Protein AF-A0A2M8FT82-F1 (afdb_monomer_lite)

Foldseek 3Di:
DDAAPPDDDDDLVCCVVCVVVVVPDDDPAEFEDQFQPSSVVSCVVNVVVVHHYDRQTHSVSNNVVVVVPPD

pLDDT: mean 94.71, std 8.27, range [48.84, 98.62]

Secondary structure (DSSP, 8-state):
----TT-----GGGTTTTHHHHHTSPSSEEEEESSSHHHHHHHHHHHHTT--EEEEEEHHHHHHHHHHH--

Radius of gyration: 11.99 Å; chains: 1; bounding box: 24×38×29 Å

Sequence (71 aa):
AGNAADSRNIPLQEIANRIEEVKSFQQPLILCCASGARSGMVEQFLTQNGIECCNAGSWLDVNFYQSKSIK

Structure (mmCIF, N/CA/C/O backbone):
data_AF-A0A2M8FT82-F1
#
_entry.id   AF-A0A2M8FT82-F1
#
loop_
_atom_site.group_PDB
_atom_site.id
_atom_site.type_symbol
_atom_site.label_atom_id
_atom_site.label_alt_id
_atom_site.label_comp_id
_atom_site.label_asym_id
_atom_site.label_entity_id
_atom_site.label_seq_id
_atom_site.pdbx_PDB_ins_code
_atom_site.Cartn_x
_atom_site.Cartn_y
_atom_site.Cartn_z
_atom_site.occupancy
_atom_site.B_iso_or_equiv
_atom_site.auth_seq_id
_atom_site.auth_comp_id
_atom_site.auth_asym_id
_atom_site.auth_atom_id
_atom_site.pdbx_PDB_model_num
ATOM 1 N N . ALA A 1 1 ? 3.828 -3.055 -17.974 1.00 69.88 1 ALA A N 1
ATOM 2 C CA . ALA A 1 1 ? 3.059 -2.524 -16.828 1.00 69.88 1 ALA A CA 1
ATOM 3 C C . ALA A 1 1 ? 2.422 -3.698 -16.091 1.00 69.88 1 ALA A C 1
ATOM 5 O O . ALA A 1 1 ? 2.180 -4.707 -16.740 1.00 69.88 1 ALA A O 1
ATOM 6 N N . GLY A 1 2 ? 2.212 -3.601 -14.778 1.00 86.88 2 GLY A N 1
ATOM 7 C CA . GLY A 1 2 ? 1.653 -4.679 -13.956 1.00 86.88 2 GLY A CA 1
ATOM 8 C C . GLY A 1 2 ? 1.268 -4.184 -12.560 1.00 86.88 2 GLY A C 1
ATOM 9 O O . GLY A 1 2 ? 1.581 -3.045 -12.205 1.00 86.88 2 GLY A O 1
ATOM 10 N N . ASN A 1 3 ? 0.573 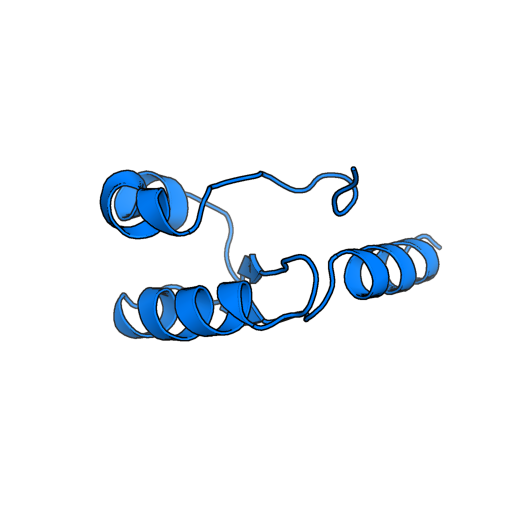-5.031 -11.806 1.00 94.12 3 ASN A N 1
ATOM 11 C CA . ASN A 1 3 ? 0.052 -4.765 -10.467 1.00 94.12 3 ASN A CA 1
ATOM 12 C C . ASN A 1 3 ? -0.119 -6.080 -9.692 1.00 94.12 3 ASN A C 1
ATOM 14 O O . ASN A 1 3 ? -0.015 -7.169 -10.266 1.00 94.12 3 ASN A O 1
ATOM 18 N N . ALA A 1 4 ? -0.385 -5.972 -8.391 1.00 95.12 4 ALA A N 1
ATOM 19 C CA . ALA A 1 4 ? -0.763 -7.132 -7.600 1.00 95.12 4 ALA A CA 1
ATOM 20 C C . ALA A 1 4 ? -2.175 -7.603 -7.999 1.00 95.12 4 ALA A C 1
ATOM 22 O O . ALA A 1 4 ? -3.040 -6.775 -8.306 1.00 95.12 4 ALA A O 1
ATOM 23 N N . ALA A 1 5 ? -2.408 -8.914 -8.031 1.00 93.56 5 ALA A N 1
ATOM 24 C CA . ALA A 1 5 ? -3.732 -9.473 -8.286 1.00 93.56 5 ALA A CA 1
ATOM 25 C C . ALA A 1 5 ? -4.732 -8.951 -7.241 1.00 93.56 5 ALA A C 1
ATOM 27 O O . ALA A 1 5 ? -4.368 -8.727 -6.084 1.00 93.56 5 ALA A O 1
ATOM 28 N N . ASP A 1 6 ? -5.953 -8.664 -7.702 1.00 91.62 6 ASP A N 1
ATOM 29 C CA . ASP A 1 6 ? -7.064 -8.124 -6.904 1.00 91.62 6 ASP A CA 1
ATOM 30 C C . ASP A 1 6 ? -6.756 -6.821 -6.135 1.00 91.62 6 ASP A C 1
ATOM 32 O O . ASP A 1 6 ? -7.485 -6.417 -5.229 1.00 91.62 6 ASP A O 1
ATOM 36 N N . SER A 1 7 ? -5.692 -6.104 -6.520 1.00 95.06 7 SER A N 1
ATOM 37 C CA . SER A 1 7 ? -5.318 -4.830 -5.899 1.00 95.06 7 SER A CA 1
ATOM 38 C C . SER A 1 7 ? -6.141 -3.654 -6.425 1.00 95.06 7 SER A C 1
ATOM 40 O O . SER A 1 7 ? -6.454 -3.578 -7.617 1.00 95.06 7 SER A O 1
ATOM 42 N N . ARG A 1 8 ? -6.381 -2.659 -5.565 1.00 96.00 8 ARG A N 1
ATOM 43 C CA . ARG A 1 8 ? -6.899 -1.344 -5.962 1.00 96.00 8 ARG A CA 1
ATOM 44 C C . ARG A 1 8 ? -5.742 -0.369 -6.188 1.00 96.00 8 ARG A C 1
ATOM 46 O O . ARG A 1 8 ? -4.862 -0.242 -5.343 1.00 96.00 8 ARG A O 1
ATOM 53 N N . ASN A 1 9 ? -5.752 0.338 -7.318 1.00 95.88 9 ASN A N 1
ATOM 54 C CA . ASN A 1 9 ? -4.724 1.326 -7.644 1.00 95.88 9 ASN A CA 1
ATOM 55 C C . ASN A 1 9 ? -5.183 2.740 -7.255 1.00 95.88 9 ASN A C 1
ATOM 57 O O . ASN A 1 9 ? -6.130 3.266 -7.841 1.00 95.88 9 ASN A O 1
ATOM 61 N N . ILE A 1 10 ? -4.497 3.342 -6.281 1.00 97.25 10 ILE A N 1
ATOM 62 C CA . ILE A 1 10 ? -4.642 4.752 -5.902 1.00 97.25 10 ILE A CA 1
ATOM 63 C C . ILE A 1 10 ? -3.256 5.408 -6.023 1.00 97.25 10 ILE A C 1
ATOM 65 O O . ILE A 1 10 ? -2.337 5.014 -5.297 1.00 97.25 10 ILE A O 1
ATOM 69 N N . PRO A 1 11 ? -3.061 6.380 -6.935 1.00 96.69 11 PRO A N 1
ATOM 70 C CA . PRO A 1 11 ? -1.796 7.097 -7.068 1.00 96.69 11 PRO A CA 1
ATOM 71 C C . PRO A 1 11 ? -1.384 7.803 -5.773 1.00 96.69 11 PRO A C 1
ATOM 73 O O . PRO A 1 11 ? -2.221 8.375 -5.080 1.00 96.69 11 PRO A O 1
ATOM 76 N N . LEU A 1 12 ? -0.078 7.828 -5.479 1.00 96.94 12 LEU A N 1
ATOM 77 C CA . LEU A 1 12 ? 0.478 8.443 -4.262 1.00 96.94 12 LEU A CA 1
ATOM 78 C C . LEU A 1 12 ? -0.035 9.876 -4.043 1.00 96.94 12 LEU A C 1
ATOM 80 O O . LEU A 1 12 ? -0.384 10.239 -2.924 1.00 96.94 12 LEU A O 1
ATOM 84 N N . GLN A 1 13 ? -0.103 10.676 -5.109 1.00 97.12 13 GLN A N 1
ATOM 85 C CA . GLN A 1 13 ? -0.537 12.073 -5.045 1.00 97.12 13 GLN A CA 1
ATOM 86 C C . GLN A 1 13 ? -2.028 12.240 -4.700 1.00 97.12 13 GLN A C 1
ATOM 88 O O . GLN A 1 13 ? -2.432 13.313 -4.265 1.00 97.12 13 GLN A O 1
ATOM 93 N N . GLU A 1 14 ? -2.847 11.202 -4.881 1.00 98.12 14 GLU A N 1
ATOM 94 C CA . GLU A 1 14 ? -4.286 11.237 -4.597 1.00 98.12 14 GLU A CA 1
ATOM 95 C C . GLU A 1 14 ? -4.632 10.751 -3.186 1.00 98.12 14 GLU A C 1
ATOM 97 O O . GLU A 1 14 ? -5.743 10.993 -2.719 1.00 98.12 14 GLU A O 1
ATOM 102 N N . ILE A 1 15 ? -3.699 10.085 -2.494 1.00 97.81 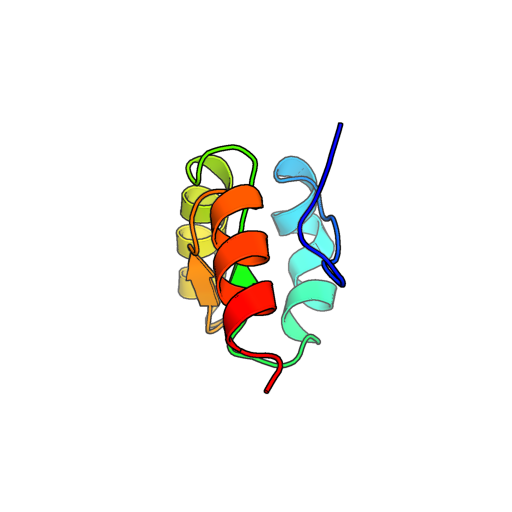15 ILE A N 1
ATOM 103 C CA . ILE A 1 15 ? -3.948 9.420 -1.205 1.00 97.81 15 ILE A CA 1
ATOM 104 C C . ILE A 1 15 ? -4.522 10.386 -0.165 1.00 97.81 15 ILE A C 1
ATOM 106 O O . ILE A 1 15 ? -5.502 10.054 0.497 1.00 97.81 15 ILE A O 1
ATOM 110 N N . ALA A 1 16 ? -3.963 11.594 -0.055 1.00 96.94 16 ALA A N 1
ATOM 111 C CA . ALA A 1 16 ? -4.447 12.594 0.896 1.00 96.94 16 ALA A CA 1
ATOM 112 C C . ALA A 1 16 ? -5.887 13.040 0.586 1.00 96.94 16 ALA A C 1
ATOM 114 O O . ALA A 1 16 ? -6.709 13.156 1.491 1.00 96.94 16 ALA A O 1
ATOM 115 N N . ASN A 1 17 ? -6.218 13.222 -0.696 1.00 98.19 17 ASN A N 1
ATOM 116 C CA . ASN A 1 17 ? -7.547 13.662 -1.130 1.00 98.19 17 ASN A CA 1
ATOM 117 C C . ASN A 1 17 ? -8.603 12.552 -1.033 1.00 98.19 17 ASN A C 1
ATOM 119 O O . ASN A 1 17 ? -9.797 12.837 -0.996 1.00 98.19 17 ASN A O 1
ATOM 123 N N . ARG A 1 18 ? -8.174 11.286 -1.003 1.00 98.00 18 ARG A N 1
ATOM 124 C CA . ARG A 1 18 ? -9.041 10.099 -0.961 1.00 98.00 18 ARG A CA 1
ATOM 125 C C . ARG A 1 18 ? -9.004 9.390 0.392 1.00 98.00 18 ARG A C 1
ATOM 127 O O . ARG A 1 18 ? -9.421 8.241 0.490 1.00 98.00 18 ARG A O 1
ATOM 134 N N . ILE A 1 19 ? -8.532 10.060 1.443 1.00 97.06 19 ILE A N 1
ATOM 135 C CA . ILE A 1 19 ? -8.352 9.451 2.766 1.00 97.06 19 ILE A CA 1
ATOM 136 C C . ILE A 1 19 ? -9.650 8.862 3.335 1.00 97.06 19 ILE A C 1
ATOM 138 O O . ILE A 1 19 ? -9.621 7.789 3.927 1.00 97.06 19 ILE A O 1
ATOM 142 N N . GLU A 1 20 ? -10.797 9.499 3.092 1.00 97.44 20 GLU A N 1
ATOM 143 C CA . GLU A 1 20 ? -12.099 8.988 3.540 1.00 97.44 20 GLU A CA 1
ATOM 144 C C . GLU A 1 20 ? -12.520 7.712 2.789 1.00 97.44 20 GLU A C 1
ATOM 146 O O . GLU A 1 20 ? -13.072 6.797 3.396 1.00 97.44 20 GLU A O 1
ATOM 151 N N . GLU A 1 21 ? -12.184 7.587 1.497 1.00 97.50 21 GLU A N 1
ATOM 152 C CA . GLU A 1 21 ? -12.354 6.322 0.766 1.00 97.50 21 GLU A CA 1
ATOM 153 C C . GLU A 1 21 ? -11.456 5.239 1.373 1.00 97.50 21 GLU A C 1
ATOM 155 O O . GLU A 1 21 ? -11.917 4.132 1.635 1.00 97.50 21 GLU A O 1
ATOM 160 N N . VAL A 1 22 ? -10.192 5.562 1.657 1.00 97.31 22 VAL A N 1
ATOM 161 C CA . VAL A 1 22 ? -9.231 4.605 2.225 1.00 97.31 22 VAL A CA 1
ATOM 162 C C . VAL A 1 22 ? -9.662 4.125 3.615 1.00 97.31 22 VAL A C 1
ATOM 164 O O . VAL A 1 22 ? -9.571 2.932 3.894 1.00 97.31 22 VAL A O 1
ATOM 167 N N . LYS A 1 23 ? -10.198 5.010 4.466 1.00 96.12 23 LYS A N 1
ATOM 168 C CA . LYS A 1 23 ? -10.754 4.649 5.786 1.00 96.12 23 LYS A CA 1
ATOM 169 C C . LYS A 1 23 ? -11.926 3.670 5.700 1.00 96.12 23 LYS A C 1
ATOM 171 O O . LYS A 1 23 ? -12.156 2.929 6.651 1.00 96.12 23 LYS A O 1
ATOM 176 N N . SER A 1 24 ? -12.664 3.674 4.588 1.00 97.06 24 SER A N 1
ATOM 177 C CA . SER A 1 24 ? -13.805 2.775 4.376 1.00 97.06 24 SER A CA 1
ATOM 178 C C . SER A 1 24 ? -13.401 1.340 4.016 1.00 97.06 24 SER A C 1
ATOM 180 O O . SER A 1 24 ? -14.242 0.442 4.040 1.00 97.06 24 SER A O 1
ATOM 182 N N . PHE A 1 25 ? -12.130 1.106 3.675 1.00 96.88 25 PHE A N 1
ATOM 183 C CA . PHE A 1 25 ? -11.639 -0.226 3.342 1.00 96.88 25 PHE A CA 1
ATOM 184 C C . PHE A 1 25 ? -11.487 -1.108 4.583 1.00 96.88 25 PHE A C 1
ATOM 186 O O . PHE A 1 25 ? -11.263 -0.635 5.698 1.00 96.88 25 PHE A O 1
ATOM 193 N N . GLN A 1 26 ? -11.579 -2.422 4.372 1.00 96.31 26 GLN A N 1
ATOM 194 C CA . GLN A 1 26 ? -11.333 -3.403 5.421 1.00 96.31 26 GLN A CA 1
ATOM 195 C C . GLN A 1 26 ? -9.854 -3.379 5.824 1.00 96.31 26 GLN A C 1
ATOM 197 O O . GLN A 1 26 ? -8.978 -3.585 4.990 1.00 96.31 26 GLN A O 1
ATOM 202 N N . GLN A 1 27 ? -9.600 -3.134 7.106 1.00 96.38 27 GLN A N 1
ATOM 203 C CA . GLN A 1 27 ? -8.265 -3.086 7.701 1.00 96.38 27 GLN A CA 1
ATOM 204 C C . GLN A 1 27 ? -7.883 -4.456 8.305 1.00 96.38 27 GLN A C 1
ATOM 206 O O . GLN A 1 27 ? -8.788 -5.205 8.690 1.00 96.38 27 GLN A O 1
ATOM 211 N N . PRO A 1 28 ? -6.582 -4.798 8.406 1.00 97.12 28 PRO A N 1
ATOM 212 C CA . PRO A 1 28 ? -5.420 -4.000 7.998 1.00 97.12 28 PRO A CA 1
ATOM 213 C C . PRO A 1 28 ? -5.203 -3.957 6.477 1.00 97.12 28 PRO A C 1
ATOM 215 O O . PRO A 1 28 ? -5.424 -4.942 5.773 1.00 97.12 28 PRO A O 1
ATOM 218 N N . LEU A 1 29 ? -4.726 -2.818 5.962 1.00 98.00 29 LEU A N 1
ATOM 219 C CA . LEU A 1 29 ? -4.431 -2.648 4.535 1.00 98.00 29 LEU A CA 1
ATOM 220 C C . LEU A 1 29 ? -3.041 -3.175 4.172 1.00 98.00 29 LEU A C 1
ATOM 222 O O . LEU A 1 29 ? -2.044 -2.823 4.801 1.00 98.00 29 LEU A O 1
ATOM 226 N N . ILE A 1 30 ? -2.960 -3.928 3.077 1.00 97.38 30 ILE A N 1
ATOM 227 C CA . ILE A 1 30 ? -1.691 -4.319 2.458 1.00 97.38 30 ILE A CA 1
ATOM 228 C C . ILE A 1 30 ? -1.339 -3.308 1.365 1.00 97.38 30 ILE A C 1
ATOM 230 O O . ILE A 1 30 ? -2.052 -3.177 0.369 1.00 97.38 30 ILE A O 1
ATOM 234 N N . LEU A 1 31 ? -0.227 -2.597 1.536 1.00 98.25 31 LEU A N 1
ATOM 235 C CA . LEU A 1 31 ? 0.238 -1.573 0.603 1.00 98.25 31 LEU A CA 1
ATOM 236 C C . LEU A 1 31 ? 1.402 -2.104 -0.232 1.00 98.25 31 LEU A C 1
ATOM 238 O O . LEU A 1 31 ? 2.339 -2.694 0.297 1.00 98.25 31 LEU A O 1
ATOM 242 N N . CYS A 1 32 ? 1.397 -1.840 -1.536 1.00 97.94 32 CYS A N 1
ATOM 243 C CA . CYS A 1 32 ? 2.534 -2.148 -2.399 1.00 97.94 32 CYS A CA 1
ATOM 244 C C . CYS A 1 32 ? 2.708 -1.104 -3.500 1.00 97.94 32 CYS A C 1
ATOM 246 O O . CYS A 1 32 ? 1.801 -0.340 -3.832 1.00 97.94 32 CYS A O 1
ATOM 248 N N . CYS A 1 33 ? 3.905 -1.058 -4.078 1.00 97.31 33 CYS A N 1
ATOM 249 C CA . CYS A 1 33 ? 4.164 -0.308 -5.304 1.00 97.31 33 CYS A CA 1
ATOM 250 C C . CYS A 1 33 ? 5.197 -1.061 -6.151 1.00 97.31 33 CYS A C 1
ATOM 252 O O . CYS A 1 33 ? 5.386 -2.256 -5.974 1.00 97.31 33 CYS A O 1
ATOM 254 N N . ALA A 1 34 ? 5.881 -0.407 -7.093 1.00 96.88 34 ALA A N 1
ATOM 255 C CA . ALA A 1 34 ? 6.896 -1.098 -7.900 1.00 96.88 34 ALA A CA 1
ATOM 256 C C . ALA A 1 34 ? 8.087 -1.636 -7.077 1.00 96.88 34 ALA A C 1
ATOM 258 O O . ALA A 1 34 ? 8.624 -2.683 -7.417 1.00 96.88 34 ALA A O 1
ATOM 259 N N . SER A 1 35 ? 8.491 -0.940 -6.010 1.00 96.94 35 SER A N 1
ATOM 260 C CA . SER A 1 35 ? 9.727 -1.229 -5.258 1.00 96.94 35 SER A CA 1
ATOM 261 C C . SER A 1 35 ? 9.587 -1.136 -3.735 1.00 96.94 35 SER A C 1
ATOM 263 O O . SER A 1 35 ? 10.579 -1.230 -3.027 1.00 96.94 35 SER A O 1
ATOM 265 N N . GLY A 1 36 ? 8.389 -0.865 -3.216 1.00 97.75 36 GLY A N 1
ATOM 266 C CA . GLY A 1 36 ? 8.155 -0.597 -1.792 1.00 97.75 36 GLY A CA 1
ATOM 267 C C . GLY A 1 36 ? 8.349 0.859 -1.336 1.00 97.75 36 GLY A C 1
ATOM 268 O O . GLY A 1 36 ? 7.825 1.237 -0.293 1.00 97.75 36 GLY A O 1
ATOM 269 N N . ALA A 1 37 ? 9.039 1.712 -2.104 1.00 98.12 37 ALA A N 1
ATOM 270 C CA . ALA A 1 37 ? 9.371 3.072 -1.652 1.00 98.12 37 ALA A CA 1
ATOM 271 C C . ALA A 1 37 ? 8.135 3.973 -1.455 1.00 98.12 37 ALA A C 1
ATOM 273 O O . ALA A 1 37 ? 7.966 4.600 -0.414 1.00 98.12 37 ALA A O 1
ATOM 274 N N . ARG A 1 38 ? 7.234 4.014 -2.445 1.00 98.31 38 ARG A N 1
ATOM 275 C CA . ARG A 1 38 ? 6.023 4.854 -2.379 1.00 98.31 38 ARG A CA 1
ATOM 276 C C . ARG A 1 38 ? 5.004 4.306 -1.387 1.00 98.31 38 ARG A C 1
ATOM 278 O O . ARG A 1 38 ? 4.361 5.085 -0.699 1.00 98.31 38 ARG A O 1
ATOM 285 N N . SER A 1 39 ? 4.874 2.983 -1.295 1.00 98.19 39 SER A N 1
ATOM 286 C CA . SER A 1 39 ? 3.994 2.349 -0.311 1.00 98.19 39 SER A CA 1
ATOM 287 C C . SER A 1 39 ? 4.475 2.584 1.121 1.00 98.19 39 SER A C 1
ATOM 289 O O . SER A 1 39 ? 3.631 2.769 1.984 1.00 98.19 39 SER A O 1
ATOM 291 N N . GLY A 1 40 ? 5.785 2.702 1.366 1.00 98.56 40 GLY A N 1
ATOM 292 C CA . GLY A 1 40 ? 6.312 3.116 2.673 1.00 98.56 40 GLY A CA 1
ATOM 293 C C . GLY A 1 40 ? 5.954 4.560 3.041 1.00 98.56 40 GLY A C 1
ATOM 294 O O . GLY A 1 40 ? 5.600 4.840 4.181 1.00 98.56 40 GLY A O 1
ATOM 295 N N . MET A 1 41 ? 5.959 5.481 2.069 1.00 98.50 41 MET A N 1
ATOM 296 C CA . MET A 1 41 ? 5.469 6.851 2.300 1.00 98.50 41 MET A CA 1
ATOM 297 C C . MET A 1 41 ? 3.974 6.865 2.650 1.00 98.50 41 MET A C 1
ATOM 299 O O . MET A 1 41 ? 3.551 7.601 3.540 1.00 98.50 41 MET A O 1
ATOM 303 N N . VAL A 1 42 ? 3.172 6.043 1.963 1.00 98.44 42 VAL A N 1
ATOM 304 C CA . VAL A 1 42 ? 1.734 5.906 2.246 1.00 98.44 42 VAL A CA 1
ATOM 305 C C . VAL A 1 42 ? 1.502 5.269 3.612 1.00 98.44 42 VAL A C 1
ATOM 307 O O . VAL A 1 42 ? 0.683 5.779 4.362 1.00 98.44 42 VAL A O 1
ATOM 310 N N . GLU A 1 43 ? 2.233 4.215 3.970 1.00 98.62 43 GLU A N 1
ATOM 311 C CA . GLU A 1 43 ? 2.153 3.563 5.284 1.00 98.62 43 GLU A CA 1
ATOM 312 C C . GLU A 1 43 ? 2.376 4.569 6.419 1.00 98.62 43 G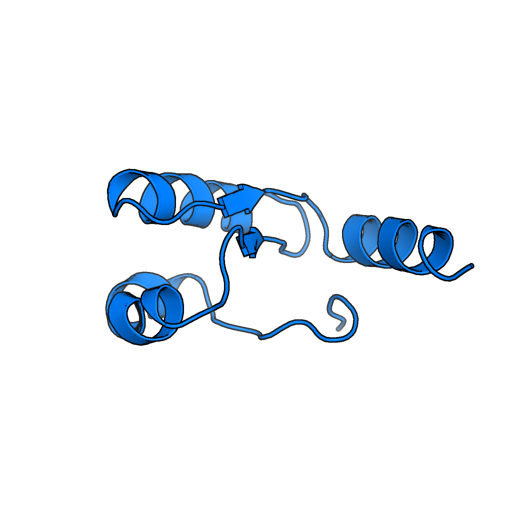LU A C 1
ATOM 314 O O . GLU A 1 43 ? 1.552 4.677 7.326 1.00 98.62 43 GLU A O 1
ATOM 319 N N . GLN A 1 44 ? 3.434 5.382 6.334 1.00 98.38 44 GLN A N 1
ATOM 320 C CA . GLN A 1 44 ? 3.705 6.432 7.320 1.00 98.38 44 GLN A CA 1
ATOM 321 C C . GLN A 1 44 ? 2.552 7.434 7.432 1.00 98.38 44 GLN A C 1
ATOM 323 O O . GLN A 1 44 ? 2.184 7.831 8.535 1.00 98.38 44 GLN A O 1
ATOM 328 N N . PHE A 1 45 ? 1.979 7.849 6.302 1.00 98.38 45 PHE A N 1
ATOM 329 C CA . PHE A 1 45 ? 0.860 8.786 6.287 1.00 98.38 45 PHE A CA 1
ATOM 330 C C . PHE A 1 45 ? -0.423 8.168 6.864 1.00 98.38 45 PHE A C 1
ATOM 332 O O . PHE A 1 45 ? -1.091 8.787 7.690 1.00 98.38 45 PHE A O 1
ATOM 339 N N . LEU A 1 46 ? -0.775 6.949 6.455 1.00 98.19 46 LEU A N 1
ATOM 340 C CA . LEU A 1 46 ? -2.010 6.282 6.867 1.00 98.19 46 LEU A CA 1
ATOM 341 C C . LEU A 1 46 ? -1.978 5.881 8.347 1.00 98.19 46 LEU A C 1
ATOM 343 O O . LEU A 1 46 ? -2.958 6.114 9.054 1.0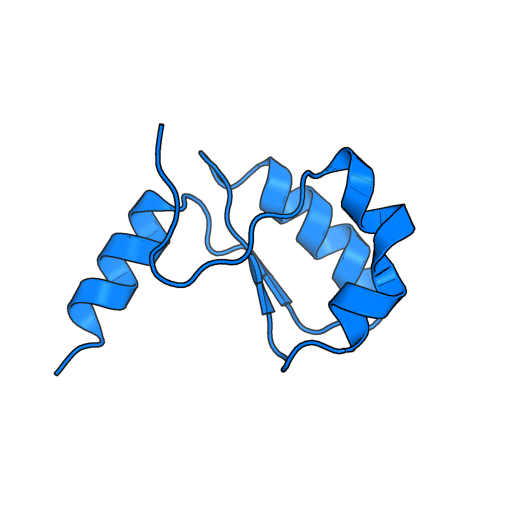0 98.19 46 LEU A O 1
ATOM 347 N N . THR A 1 47 ? -0.845 5.382 8.845 1.00 98.06 47 THR A N 1
ATOM 348 C CA . THR A 1 47 ? -0.676 5.054 10.273 1.00 98.06 47 THR A CA 1
ATOM 349 C C . THR A 1 47 ? -0.812 6.290 11.166 1.00 98.06 47 THR A C 1
ATOM 351 O O . THR A 1 47 ? -1.483 6.225 12.194 1.00 98.06 47 THR A O 1
ATOM 354 N N . GLN A 1 48 ? -0.287 7.452 10.750 1.00 97.75 48 GLN A N 1
ATOM 355 C CA . GLN A 1 48 ? -0.506 8.735 11.445 1.00 97.75 48 GLN A CA 1
ATOM 356 C C . GLN A 1 48 ? -1.980 9.166 11.469 1.00 97.75 48 GLN A C 1
ATOM 358 O O . GLN A 1 48 ? -2.400 9.881 12.375 1.00 97.75 48 GLN A O 1
ATOM 363 N N . ASN A 1 49 ? -2.774 8.715 10.496 1.00 97.19 49 ASN A N 1
ATOM 364 C CA . ASN A 1 49 ? -4.217 8.947 10.423 1.00 97.19 49 ASN A CA 1
ATOM 365 C C . ASN A 1 49 ? -5.040 7.823 11.084 1.00 97.19 49 ASN A C 1
ATOM 367 O O . ASN A 1 49 ? -6.257 7.773 10.904 1.00 97.19 49 ASN A O 1
ATOM 371 N N . GLY A 1 50 ? -4.396 6.931 11.846 1.00 97.00 50 GLY A N 1
ATOM 372 C CA . GLY A 1 50 ? -5.060 5.863 12.595 1.00 97.00 50 GLY A CA 1
ATOM 373 C C . GLY A 1 50 ? -5.555 4.698 11.739 1.00 97.00 50 GLY A C 1
ATOM 374 O O . GLY A 1 50 ? -6.437 3.967 12.179 1.00 97.00 50 GLY A O 1
ATOM 375 N N . ILE A 1 51 ? -5.024 4.533 10.525 1.00 98.12 51 ILE A N 1
ATOM 376 C CA . ILE A 1 51 ? -5.382 3.433 9.624 1.00 98.12 51 ILE A CA 1
ATOM 377 C C . ILE A 1 51 ? -4.335 2.331 9.759 1.00 98.12 51 ILE A C 1
ATOM 379 O O . ILE A 1 51 ? -3.146 2.546 9.504 1.00 98.12 51 ILE A O 1
ATOM 383 N N . GLU A 1 52 ? -4.787 1.139 10.136 1.00 98.19 52 GLU A N 1
ATOM 384 C CA . GLU A 1 52 ? -3.933 -0.035 10.246 1.00 98.19 52 GLU A CA 1
ATOM 385 C C . GLU A 1 52 ? -3.531 -0.506 8.845 1.00 98.19 52 GLU A C 1
ATOM 387 O O . GLU A 1 52 ? -4.370 -0.834 8.001 1.00 98.19 52 GLU A O 1
ATOM 392 N N . CYS A 1 53 ? -2.232 -0.498 8.566 1.00 98.25 53 CYS A N 1
ATOM 393 C CA . CYS A 1 53 ? -1.694 -0.888 7.272 1.00 98.25 53 CYS A CA 1
ATOM 394 C C . CYS A 1 53 ? -0.238 -1.341 7.384 1.00 98.25 53 CYS A C 1
ATOM 396 O O . CYS A 1 53 ? 0.440 -1.019 8.360 1.00 98.25 53 CYS A O 1
ATOM 398 N N . CYS A 1 54 ? 0.236 -2.080 6.379 1.00 98.06 54 CYS A N 1
ATOM 399 C CA . CYS A 1 54 ? 1.636 -2.469 6.268 1.00 98.06 54 CYS A CA 1
ATOM 400 C C . CYS A 1 54 ? 2.174 -2.338 4.836 1.00 98.06 54 CYS A C 1
ATOM 402 O O . CYS A 1 54 ? 1.470 -2.583 3.849 1.00 98.06 54 CYS A O 1
ATOM 404 N N . ASN A 1 55 ? 3.446 -1.966 4.707 1.00 98.31 55 ASN A N 1
ATOM 405 C CA . ASN A 1 55 ? 4.156 -1.943 3.434 1.00 98.31 55 ASN A CA 1
ATOM 406 C C . ASN A 1 55 ? 4.696 -3.335 3.075 1.00 98.31 55 ASN A C 1
ATOM 408 O O . ASN A 1 55 ? 5.703 -3.789 3.613 1.00 98.31 55 ASN A O 1
ATOM 412 N N . ALA A 1 56 ? 4.069 -3.982 2.096 1.00 97.56 56 ALA A N 1
ATOM 413 C CA . ALA A 1 56 ? 4.456 -5.299 1.595 1.00 97.56 56 ALA A CA 1
ATOM 414 C C . ALA A 1 56 ? 5.500 -5.261 0.461 1.00 97.56 56 ALA A C 1
ATOM 416 O O . ALA A 1 56 ? 5.782 -6.287 -0.154 1.00 97.56 56 ALA A O 1
ATOM 417 N N . GLY A 1 57 ? 6.087 -4.096 0.169 1.00 97.38 57 GLY A N 1
ATOM 418 C CA . GLY A 1 57 ? 7.187 -3.982 -0.788 1.00 97.38 57 GLY A CA 1
ATOM 419 C C . GLY A 1 57 ? 6.734 -3.912 -2.249 1.00 97.38 57 GLY A C 1
ATOM 420 O O . GLY A 1 57 ? 5.887 -3.084 -2.619 1.00 97.38 57 GLY A O 1
ATOM 421 N N . SER A 1 58 ? 7.364 -4.713 -3.115 1.00 97.44 58 SER A N 1
ATOM 422 C CA . SER A 1 58 ? 7.017 -4.746 -4.536 1.00 97.44 58 SER A CA 1
ATOM 423 C C . SER A 1 58 ? 5.697 -5.484 -4.757 1.00 97.44 58 SER A C 1
ATOM 425 O O . SER A 1 58 ? 5.429 -6.511 -4.140 1.00 97.44 58 SER A O 1
ATOM 427 N N . TRP A 1 59 ? 4.888 -5.031 -5.714 1.00 97.00 59 TRP A N 1
ATOM 428 C CA . TRP A 1 59 ? 3.708 -5.779 -6.159 1.00 97.00 59 TRP A CA 1
ATOM 429 C C . TRP A 1 59 ? 4.071 -7.168 -6.721 1.00 97.00 59 TRP A C 1
ATOM 431 O O . TRP A 1 59 ? 3.228 -8.062 -6.725 1.00 97.00 59 TRP A O 1
ATOM 441 N N . LEU A 1 60 ? 5.323 -7.369 -7.158 1.00 96.38 60 LEU A N 1
ATOM 442 C CA . LEU A 1 60 ? 5.849 -8.684 -7.537 1.00 96.38 60 LEU A CA 1
ATOM 443 C C . LEU A 1 60 ? 5.956 -9.621 -6.329 1.00 96.38 60 LEU A C 1
ATOM 445 O O . LEU A 1 60 ? 5.546 -10.777 -6.425 1.00 96.38 60 LEU A O 1
ATOM 449 N N . ASP A 1 61 ? 6.447 -9.114 -5.196 1.00 95.50 61 ASP A N 1
ATOM 450 C CA . ASP A 1 61 ? 6.549 -9.879 -3.951 1.00 95.50 61 ASP A CA 1
ATOM 451 C C . ASP A 1 61 ? 5.153 -10.248 -3.453 1.00 95.50 61 ASP A C 1
ATOM 453 O O . ASP A 1 61 ? 4.885 -11.405 -3.136 1.00 95.50 61 ASP A O 1
ATOM 457 N N . VAL A 1 62 ? 4.225 -9.286 -3.474 1.00 95.62 62 VAL A N 1
ATOM 458 C CA . VAL A 1 62 ? 2.821 -9.523 -3.116 1.00 95.62 62 VAL A CA 1
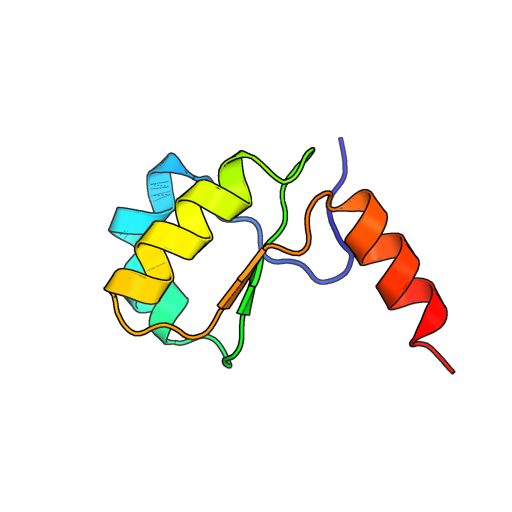ATOM 459 C C . VAL A 1 62 ? 2.211 -10.626 -3.982 1.00 95.62 62 VAL A C 1
ATOM 461 O O . VAL A 1 62 ? 1.628 -11.560 -3.439 1.00 95.62 62 VAL A O 1
ATOM 464 N N . ASN A 1 63 ? 2.387 -10.573 -5.305 1.00 95.38 63 ASN A N 1
ATOM 465 C CA . ASN A 1 63 ? 1.907 -11.627 -6.203 1.00 95.38 63 ASN A CA 1
ATOM 466 C C . ASN A 1 63 ? 2.521 -12.991 -5.883 1.00 95.38 63 ASN A C 1
ATOM 468 O O . ASN A 1 63 ? 1.816 -14.001 -5.859 1.00 95.38 63 ASN A O 1
ATOM 472 N N . PHE A 1 64 ? 3.825 -13.027 -5.611 1.00 94.44 64 PHE A N 1
ATOM 473 C CA . PHE A 1 64 ? 4.501 -14.254 -5.220 1.00 94.44 64 PHE A CA 1
ATOM 474 C C . PHE A 1 64 ? 3.906 -14.839 -3.934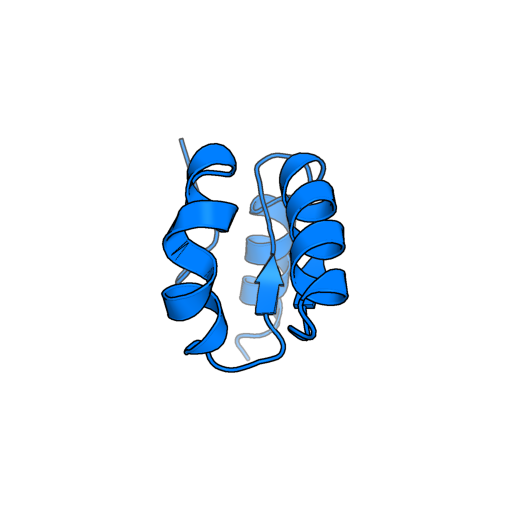 1.00 94.44 64 PHE A C 1
ATOM 476 O O . PHE A 1 64 ? 3.588 -16.028 -3.903 1.00 94.44 64 PHE A O 1
ATOM 483 N N . TYR A 1 65 ? 3.690 -14.026 -2.898 1.00 92.69 65 TYR A N 1
ATOM 484 C CA . TYR A 1 65 ? 3.082 -14.495 -1.652 1.00 92.69 65 TYR A CA 1
ATOM 485 C C . TYR A 1 65 ? 1.625 -14.926 -1.837 1.00 92.69 65 TYR A C 1
ATOM 487 O O . TYR A 1 65 ? 1.259 -15.997 -1.357 1.00 92.69 65 TYR A O 1
ATOM 495 N N . GLN A 1 66 ? 0.815 -14.172 -2.587 1.00 90.88 66 GLN A N 1
ATOM 496 C CA . GLN A 1 66 ? -0.562 -14.565 -2.900 1.00 90.88 66 GLN A CA 1
ATOM 497 C C . GLN A 1 66 ? -0.612 -15.927 -3.605 1.00 90.88 66 GLN A C 1
ATOM 499 O O . GLN A 1 66 ? -1.385 -16.793 -3.205 1.00 90.88 66 GLN A O 1
ATOM 504 N N . SER A 1 67 ? 0.275 -16.170 -4.577 1.00 91.56 67 SER A N 1
ATOM 505 C CA . SER A 1 67 ? 0.329 -17.450 -5.299 1.00 91.56 67 SER A CA 1
ATOM 506 C C . SER A 1 67 ? 0.654 -18.658 -4.408 1.00 91.56 67 SER A C 1
ATOM 508 O O . SER A 1 67 ? 0.307 -19.784 -4.753 1.00 91.56 67 SER A O 1
ATOM 510 N N . LYS A 1 68 ? 1.301 -18.439 -3.254 1.00 88.31 68 LYS A N 1
ATOM 511 C CA . LYS A 1 68 ? 1.614 -19.489 -2.271 1.00 88.31 68 LYS A CA 1
ATOM 512 C C . LYS A 1 68 ? 0.493 -19.739 -1.269 1.00 88.31 68 LYS A C 1
ATOM 514 O O . LYS A 1 68 ? 0.410 -20.841 -0.729 1.00 88.31 68 LYS A O 1
ATOM 519 N N . SER A 1 69 ? -0.309 -18.715 -0.993 1.00 75.25 69 SER A N 1
ATOM 520 C CA . SER A 1 69 ? -1.412 -18.767 -0.030 1.00 75.25 69 SER A CA 1
ATOM 521 C C . SER A 1 69 ? -2.677 -19.400 -0.609 1.00 75.25 69 SER A C 1
ATOM 523 O O . SER A 1 69 ? -3.567 -19.769 0.150 1.00 75.25 69 SER A O 1
ATOM 525 N N . ILE A 1 70 ? -2.748 -19.564 -1.933 1.00 60.66 70 ILE A N 1
ATOM 526 C CA . ILE A 1 70 ? -3.781 -20.359 -2.600 1.00 60.66 70 ILE A CA 1
ATOM 527 C C . ILE A 1 70 ? -3.406 -21.844 -2.443 1.00 60.66 70 ILE A C 1
ATOM 529 O O . ILE A 1 70 ? -2.685 -22.414 -3.263 1.00 60.66 70 ILE A O 1
ATOM 533 N N . LYS A 1 71 ? -3.862 -22.455 -1.348 1.00 48.84 71 LYS A N 1
ATOM 534 C CA . LYS A 1 71 ? -4.011 -23.906 -1.189 1.00 48.84 71 LYS A CA 1
ATOM 535 C C . LYS A 1 71 ? -5.456 -24.226 -0.855 1.00 48.84 71 LYS A C 1
ATOM 537 O O . LYS A 1 71 ? -6.033 -23.471 -0.044 1.00 48.84 71 LYS A O 1
#